Protein AF-A0A6G3PM44-F1 (afdb_monomer_lite)

Structure (mmCIF, N/CA/C/O backbone):
data_AF-A0A6G3PM44-F1
#
_entry.id   AF-A0A6G3PM44-F1
#
loop_
_atom_site.group_PDB
_atom_site.id
_atom_site.type_symbol
_atom_site.label_atom_id
_atom_site.label_alt_id
_atom_site.label_comp_id
_atom_site.label_asym_id
_atom_site.label_entity_id
_atom_site.label_seq_id
_atom_site.pdbx_PDB_ins_code
_atom_site.Cartn_x
_atom_site.Cartn_y
_atom_site.Cartn_z
_atom_site.occupancy
_atom_site.B_iso_or_equiv
_atom_site.auth_seq_id
_atom_site.auth_comp_id
_atom_site.auth_asym_id
_atom_site.auth_atom_id
_atom_site.pdbx_PDB_model_num
ATOM 1 N N . MET A 1 1 ? -30.084 -4.252 42.410 1.00 48.62 1 MET A N 1
ATOM 2 C CA . MET A 1 1 ? -28.614 -4.407 42.447 1.00 48.62 1 MET A CA 1
ATOM 3 C C . MET A 1 1 ? -28.216 -5.532 41.506 1.00 48.62 1 MET A C 1
ATOM 5 O O . MET A 1 1 ? -28.593 -6.664 41.770 1.00 48.62 1 MET A O 1
ATOM 9 N N . SER A 1 2 ? -27.536 -5.208 40.405 1.00 48.47 2 SER A N 1
ATOM 10 C CA . SER A 1 2 ? -26.425 -5.979 39.813 1.00 48.47 2 SER A CA 1
ATOM 11 C C . SER A 1 2 ? -26.030 -5.324 38.487 1.00 48.47 2 SER A C 1
ATOM 13 O O . SER A 1 2 ? -26.678 -5.524 37.464 1.00 48.47 2 SER A O 1
ATOM 15 N N . GLY A 1 3 ? -24.982 -4.496 38.538 1.00 40.94 3 GLY A N 1
ATOM 16 C CA . GLY A 1 3 ? -24.026 -4.408 37.431 1.00 40.94 3 GLY A CA 1
ATOM 17 C C . GLY A 1 3 ? -23.166 -5.678 37.435 1.00 40.94 3 GLY A C 1
ATOM 18 O O . GLY A 1 3 ? -23.351 -6.546 38.278 1.00 40.94 3 GLY A O 1
ATOM 19 N N . ALA A 1 4 ? -22.177 -5.885 36.592 1.00 47.91 4 ALA A N 1
ATOM 20 C CA . ALA A 1 4 ? -21.653 -5.193 35.434 1.00 47.91 4 ALA A CA 1
ATOM 21 C C . ALA A 1 4 ? -20.745 -6.236 34.761 1.00 47.91 4 ALA A C 1
ATOM 23 O O . ALA A 1 4 ? -20.170 -7.089 35.434 1.00 47.91 4 ALA A O 1
ATOM 24 N N . GLY A 1 5 ? -20.597 -6.157 33.446 1.00 38.28 5 GLY A N 1
ATOM 25 C CA . GLY A 1 5 ? -19.671 -7.009 32.706 1.00 38.28 5 GLY A CA 1
ATOM 26 C C . GLY A 1 5 ? -19.425 -6.482 31.301 1.00 38.28 5 GLY A C 1
ATOM 27 O O . GLY A 1 5 ? -19.434 -7.246 30.345 1.00 38.28 5 GLY A O 1
ATOM 28 N N . ARG A 1 6 ? -19.275 -5.160 31.154 1.00 47.16 6 ARG A N 1
ATOM 29 C CA . ARG A 1 6 ? -18.782 -4.559 29.911 1.00 47.16 6 ARG A CA 1
ATOM 30 C C . ARG A 1 6 ? -17.276 -4.812 29.879 1.00 47.16 6 ARG A C 1
ATOM 32 O O . ARG A 1 6 ? -16.540 -4.180 30.630 1.00 47.16 6 ARG A O 1
ATOM 39 N N . GLY A 1 7 ? -16.850 -5.793 29.084 1.00 40.41 7 GLY A N 1
ATOM 40 C CA . GLY A 1 7 ? -15.433 -6.092 28.872 1.00 40.41 7 GLY A CA 1
ATOM 41 C C . GLY A 1 7 ? -14.665 -4.853 28.389 1.00 40.41 7 GLY A C 1
ATOM 42 O O . GLY A 1 7 ? -15.265 -3.988 27.739 1.00 40.41 7 GLY A O 1
ATOM 43 N N . PRO A 1 8 ? -13.367 -4.733 28.720 1.00 44.97 8 PRO A N 1
ATOM 44 C CA . PRO A 1 8 ? -12.577 -3.568 28.357 1.00 44.97 8 PRO A CA 1
ATOM 45 C C . PRO A 1 8 ? -12.478 -3.492 26.832 1.00 44.97 8 PRO A C 1
ATOM 47 O O . PRO A 1 8 ? -12.048 -4.429 26.160 1.00 44.97 8 PRO A O 1
ATOM 50 N N . GLY A 1 9 ? -12.961 -2.376 26.293 1.00 43.38 9 GLY A N 1
ATOM 51 C CA . GLY A 1 9 ? -12.910 -2.071 24.875 1.00 43.38 9 GLY A CA 1
ATOM 52 C C . GLY A 1 9 ? -11.473 -1.925 24.381 1.00 43.38 9 GLY A C 1
ATOM 53 O O . GLY A 1 9 ? -10.571 -1.546 25.123 1.00 43.38 9 GLY A O 1
ATOM 54 N N . ARG A 1 10 ? -11.304 -2.215 23.090 1.00 53.06 10 ARG A N 1
ATOM 55 C CA . ARG A 1 10 ? -10.096 -2.138 22.251 1.00 53.06 10 ARG A CA 1
ATOM 56 C C . ARG A 1 10 ? -9.518 -0.714 22.107 1.00 53.06 10 ARG A C 1
ATOM 58 O O . ARG A 1 10 ? -9.178 -0.292 21.007 1.00 53.06 10 ARG A O 1
ATOM 65 N N . GLU A 1 11 ? -9.430 0.064 23.180 1.00 47.44 11 GLU A N 1
ATOM 66 C CA . GLU A 1 11 ? -8.858 1.418 23.125 1.00 47.44 11 GLU A CA 1
ATOM 67 C C . GLU A 1 11 ? -7.328 1.408 23.014 1.00 47.44 11 GLU A C 1
ATOM 69 O O . GLU A 1 11 ? -6.768 2.318 22.413 1.00 47.44 11 GLU A O 1
ATOM 74 N N . GLY A 1 12 ? -6.657 0.349 23.483 1.00 45.91 12 GLY A N 1
ATOM 75 C CA . GLY A 1 12 ? -5.193 0.241 23.432 1.00 45.91 12 GLY A CA 1
ATOM 76 C C . GLY A 1 12 ? -4.589 -0.095 22.060 1.00 45.91 12 GLY A C 1
ATOM 77 O O . GLY A 1 12 ? -3.430 0.224 21.834 1.00 45.91 12 GLY A O 1
ATOM 78 N N . GLY A 1 13 ? -5.344 -0.711 21.140 1.00 54.56 13 GLY A N 1
ATOM 79 C CA . GLY A 1 13 ? -4.827 -1.100 19.813 1.00 54.56 13 GLY A CA 1
ATOM 80 C C . GLY A 1 13 ? -4.631 0.096 18.880 1.00 54.56 13 GLY A C 1
ATOM 81 O O . GLY A 1 13 ? -3.554 0.294 18.332 1.00 54.56 13 GLY A O 1
ATOM 82 N N . ARG A 1 14 ? -5.634 0.984 18.823 1.00 59.16 14 ARG A N 1
ATOM 83 C CA . ARG A 1 14 ? -5.627 2.154 17.929 1.00 59.16 14 ARG A CA 1
ATOM 84 C C . ARG A 1 14 ? -4.459 3.115 18.160 1.00 59.16 14 ARG A C 1
ATOM 86 O O . ARG A 1 14 ? -3.982 3.715 17.206 1.00 59.16 14 ARG A O 1
ATOM 93 N N . GLY A 1 15 ? -4.009 3.271 19.407 1.00 59.38 15 GLY A N 1
ATOM 94 C CA . GLY A 1 15 ? -2.858 4.122 19.726 1.00 59.38 15 GLY A CA 1
ATOM 95 C C . GLY A 1 15 ? -1.534 3.542 19.224 1.00 59.38 15 GLY A C 1
ATOM 96 O O . GLY A 1 15 ? -0.717 4.271 18.672 1.00 59.38 15 GLY A O 1
ATOM 97 N N . VAL A 1 16 ? -1.358 2.224 19.354 1.00 61.56 16 VAL A N 1
ATOM 98 C CA . VAL A 1 16 ? -0.148 1.516 18.908 1.00 61.56 16 VAL A CA 1
ATOM 99 C C . VAL A 1 16 ? -0.068 1.469 17.380 1.00 61.56 16 VAL A C 1
ATOM 101 O O . VAL A 1 16 ? 1.012 1.638 16.818 1.00 61.56 16 VAL A O 1
ATOM 104 N N . ASP A 1 17 ? -1.198 1.296 16.693 1.00 68.25 17 ASP A N 1
ATOM 105 C CA . ASP A 1 17 ? -1.225 1.279 15.225 1.00 68.25 17 ASP A CA 1
ATOM 106 C C . ASP A 1 17 ? -0.982 2.670 14.624 1.00 68.25 17 ASP A C 1
ATOM 108 O O . ASP A 1 17 ? -0.294 2.788 13.608 1.00 68.25 17 ASP A O 1
ATOM 112 N N . ALA A 1 18 ? -1.460 3.735 15.277 1.00 73.56 18 ALA A N 1
ATOM 113 C CA . ALA A 1 18 ? -1.149 5.109 14.887 1.00 73.56 18 ALA A CA 1
ATOM 114 C C . ALA A 1 18 ? 0.340 5.439 15.088 1.00 73.56 18 ALA A C 1
ATOM 116 O O . ALA A 1 18 ? 0.965 6.020 14.205 1.00 73.56 18 ALA A O 1
ATOM 117 N N . GLU A 1 19 ? 0.935 5.023 16.209 1.00 79.12 19 GLU A N 1
ATOM 118 C CA . GLU A 1 19 ? 2.368 5.206 16.473 1.00 79.12 19 GLU A CA 1
ATOM 119 C C . GLU A 1 19 ? 3.237 4.444 15.461 1.00 79.12 19 GLU A C 1
ATOM 121 O O . GLU A 1 19 ? 4.209 4.984 14.930 1.00 79.12 19 GLU A O 1
ATOM 126 N N . LEU A 1 20 ? 2.861 3.206 15.132 1.00 77.25 20 LEU A N 1
ATOM 127 C CA . LEU A 1 20 ? 3.559 2.411 14.127 1.00 77.25 20 LEU A CA 1
ATOM 128 C C . LEU A 1 20 ? 3.410 3.004 12.718 1.00 77.25 20 LEU A C 1
ATOM 130 O O . LEU A 1 20 ? 4.385 3.050 11.968 1.00 77.25 20 LEU A O 1
ATOM 134 N N . SER A 1 21 ? 2.220 3.496 12.372 1.00 79.50 21 SER A N 1
ATOM 135 C CA . SER A 1 21 ? 1.981 4.200 11.107 1.00 79.50 21 SER A CA 1
ATOM 136 C C . SER A 1 21 ? 2.813 5.479 11.018 1.00 79.50 21 SER A C 1
ATOM 138 O O . SER A 1 21 ? 3.440 5.721 9.990 1.00 79.50 21 SER A O 1
ATOM 140 N N . ALA A 1 22 ? 2.911 6.245 12.109 1.00 85.38 22 ALA A N 1
ATOM 141 C CA . ALA A 1 22 ? 3.751 7.439 12.185 1.00 85.38 22 ALA A CA 1
ATOM 142 C C . ALA A 1 22 ? 5.242 7.103 12.035 1.00 85.38 22 ALA A C 1
ATOM 144 O O . ALA A 1 22 ? 5.988 7.823 11.371 1.00 85.38 22 ALA A O 1
ATOM 145 N N . ARG A 1 23 ? 5.681 5.976 12.606 1.00 88.62 23 ARG A N 1
ATOM 146 C CA . ARG A 1 23 ? 7.044 5.481 12.420 1.00 88.62 23 ARG A CA 1
ATOM 147 C C . ARG A 1 23 ? 7.323 5.128 10.961 1.00 88.62 23 ARG A C 1
ATOM 149 O O . ARG A 1 23 ? 8.325 5.588 10.427 1.00 88.62 23 ARG A O 1
ATOM 156 N N . PHE A 1 24 ? 6.452 4.355 10.310 1.00 89.25 24 PHE A N 1
ATOM 157 C CA . PHE A 1 24 ? 6.613 4.063 8.882 1.00 89.25 24 PHE A CA 1
ATOM 158 C C . PHE A 1 24 ? 6.621 5.345 8.056 1.00 89.25 24 PHE A C 1
ATOM 160 O O . PHE A 1 24 ? 7.477 5.516 7.194 1.00 89.25 24 PHE A O 1
ATOM 167 N N . ALA A 1 25 ? 5.732 6.283 8.375 1.00 89.38 25 ALA A N 1
ATOM 168 C CA . ALA A 1 25 ? 5.684 7.575 7.718 1.00 89.38 25 ALA A CA 1
ATOM 169 C C . ALA A 1 25 ? 6.990 8.374 7.838 1.00 89.38 25 ALA A C 1
ATOM 171 O O . ALA A 1 25 ? 7.332 9.107 6.916 1.00 89.38 25 ALA A O 1
ATOM 172 N N . ALA A 1 26 ? 7.739 8.224 8.930 1.00 91.50 26 ALA A N 1
ATOM 173 C CA . ALA A 1 26 ? 9.047 8.856 9.091 1.00 91.50 26 ALA A CA 1
ATOM 174 C C . ALA A 1 26 ? 10.179 8.135 8.333 1.00 91.50 26 ALA A C 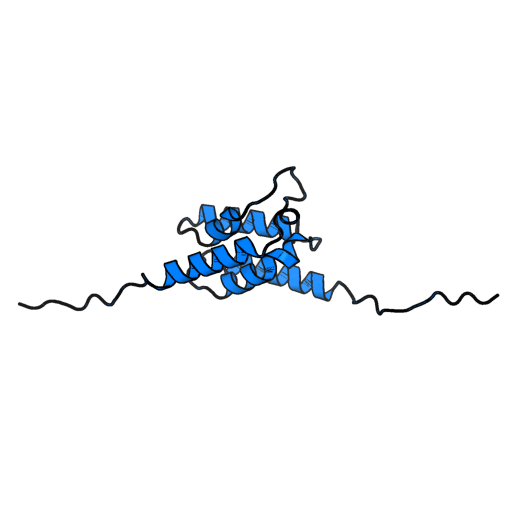1
ATOM 176 O O . ALA A 1 26 ? 11.186 8.762 8.011 1.00 91.50 26 ALA A O 1
ATOM 177 N N . GLU A 1 27 ? 10.039 6.831 8.077 1.00 92.00 27 GLU A N 1
ATOM 178 C CA . GLU A 1 27 ? 11.056 6.001 7.413 1.00 92.00 27 GLU A CA 1
ATOM 179 C C . GLU A 1 27 ? 10.925 6.010 5.877 1.00 92.00 27 GLU A C 1
ATOM 181 O O . GLU A 1 27 ? 11.921 5.804 5.185 1.00 92.00 27 GLU A O 1
ATOM 186 N N . VAL A 1 28 ? 9.726 6.268 5.343 1.00 93.38 28 VAL A N 1
ATOM 187 C CA . VAL A 1 28 ? 9.447 6.307 3.898 1.00 93.38 28 VAL A CA 1
ATOM 188 C C . VAL A 1 28 ? 10.085 7.529 3.232 1.00 93.38 28 VAL A C 1
ATOM 190 O O . VAL A 1 28 ? 9.844 8.675 3.619 1.00 93.38 28 VAL A O 1
ATOM 193 N N . ASP A 1 29 ? 10.825 7.302 2.145 1.00 94.62 29 ASP A N 1
ATOM 194 C CA . ASP A 1 29 ? 11.217 8.372 1.228 1.00 94.62 29 ASP A CA 1
ATOM 195 C C . ASP A 1 29 ? 10.030 8.784 0.340 1.00 94.62 29 ASP A C 1
ATOM 197 O O . ASP A 1 29 ? 9.820 8.271 -0.764 1.00 94.62 29 ASP A O 1
ATOM 201 N N . TRP A 1 30 ? 9.251 9.754 0.824 1.00 93.88 30 TRP A N 1
ATOM 202 C CA . TRP A 1 30 ? 8.056 10.269 0.149 1.00 93.88 30 TRP A CA 1
ATOM 203 C C . TRP A 1 30 ? 8.318 10.859 -1.236 1.00 93.88 30 TRP A C 1
ATOM 205 O O . TRP A 1 30 ? 7.381 10.985 -2.020 1.00 93.88 30 TRP A O 1
ATOM 215 N N . SER A 1 31 ? 9.567 11.193 -1.584 1.00 93.81 31 SER A N 1
ATOM 216 C CA . SER A 1 31 ? 9.907 11.648 -2.941 1.00 93.81 31 SER A CA 1
ATOM 217 C C . SER A 1 31 ? 9.745 10.554 -4.002 1.00 93.81 31 SER A C 1
ATOM 219 O O . SER A 1 31 ? 9.640 10.854 -5.189 1.00 93.81 31 SER A O 1
ATOM 221 N N . LYS A 1 32 ? 9.688 9.286 -3.579 1.00 92.81 32 LYS A N 1
ATOM 222 C CA . LYS A 1 32 ? 9.513 8.118 -4.450 1.00 92.81 32 LYS A CA 1
ATOM 223 C C . LYS A 1 32 ? 8.076 7.614 -4.517 1.00 92.81 32 LYS A C 1
ATOM 225 O O . LYS A 1 32 ? 7.776 6.806 -5.392 1.00 92.81 32 LYS A O 1
ATOM 230 N N . VAL A 1 33 ? 7.208 8.054 -3.605 1.00 94.00 33 VAL A N 1
ATOM 231 C CA . VAL A 1 33 ? 5.801 7.636 -3.536 1.00 94.00 33 VAL A CA 1
ATOM 232 C C . VAL A 1 33 ? 4.960 8.605 -4.363 1.00 94.00 33 VAL A C 1
ATOM 234 O O . VAL A 1 33 ? 4.281 9.493 -3.848 1.00 94.00 33 VAL A O 1
ATOM 237 N N . VAL A 1 34 ? 5.072 8.457 -5.678 1.00 92.38 34 VAL A N 1
ATOM 238 C CA . VAL A 1 34 ? 4.420 9.314 -6.670 1.00 92.38 34 VAL A CA 1
ATOM 239 C C . VAL A 1 34 ? 3.432 8.511 -7.496 1.00 92.38 34 VAL A C 1
ATOM 241 O O . VAL A 1 34 ? 3.651 7.325 -7.756 1.00 92.38 34 VAL A O 1
ATOM 244 N N . ASP A 1 35 ? 2.373 9.173 -7.942 1.00 91.00 35 ASP A N 1
ATOM 245 C CA . ASP A 1 35 ? 1.516 8.630 -8.984 1.00 91.00 35 ASP A CA 1
ATOM 246 C C . ASP A 1 35 ? 2.288 8.670 -10.322 1.00 91.00 35 ASP A C 1
ATOM 248 O O . ASP A 1 35 ? 2.724 9.738 -10.754 1.00 91.00 35 ASP A O 1
ATOM 252 N N . PRO A 1 36 ? 2.502 7.532 -11.004 1.00 88.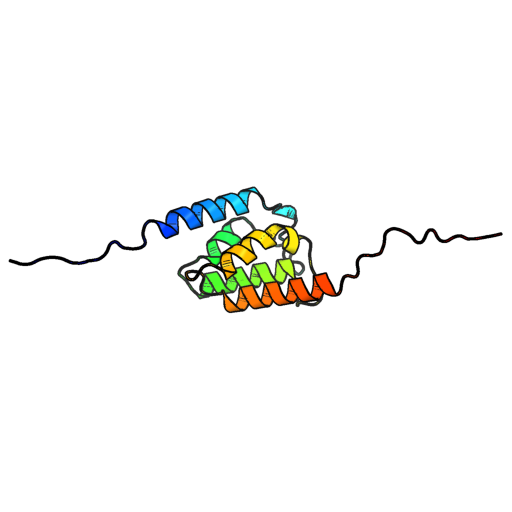19 36 PRO A N 1
ATOM 253 C CA . PRO A 1 36 ? 3.213 7.504 -12.280 1.00 88.19 36 PRO A CA 1
ATOM 254 C C . PRO A 1 36 ? 2.436 8.155 -13.440 1.00 88.19 36 PRO A C 1
ATOM 256 O O . PRO A 1 36 ? 3.023 8.408 -14.495 1.00 88.19 36 PRO A O 1
ATOM 259 N N . TYR A 1 37 ? 1.136 8.409 -13.286 1.00 87.38 37 TYR A N 1
ATOM 260 C CA . TYR A 1 37 ? 0.252 8.938 -14.327 1.00 87.38 37 TYR A CA 1
ATOM 261 C C . TYR A 1 37 ? -0.121 10.407 -14.123 1.00 87.38 37 TYR A C 1
ATOM 263 O O . TYR A 1 37 ? -0.706 11.022 -15.019 1.00 87.38 37 TYR A O 1
ATOM 271 N N . THR A 1 38 ? 0.211 10.989 -12.973 1.00 87.12 38 THR A N 1
ATOM 272 C CA . THR A 1 38 ? -0.146 12.368 -12.636 1.00 87.12 38 THR A CA 1
ATOM 273 C C . THR A 1 38 ? 1.021 13.081 -11.943 1.00 87.12 38 THR A C 1
ATOM 275 O O . THR A 1 38 ? 1.951 12.440 -11.471 1.00 87.12 38 THR A O 1
ATOM 278 N N . PRO A 1 39 ? 1.033 14.425 -11.868 1.00 80.88 39 PRO A N 1
ATOM 279 C CA . PRO A 1 39 ? 2.059 15.141 -11.109 1.00 80.88 39 PRO A CA 1
ATOM 280 C C . PRO A 1 39 ? 1.847 15.062 -9.584 1.00 80.88 39 PRO A C 1
ATOM 282 O O . PRO A 1 39 ? 2.508 15.793 -8.847 1.00 80.88 39 PRO A O 1
ATOM 285 N N . TRP A 1 40 ? 0.903 14.247 -9.100 1.00 84.50 40 TRP A N 1
ATOM 286 C CA . TRP A 1 40 ? 0.601 14.150 -7.678 1.00 84.50 40 TRP A CA 1
ATOM 287 C C . TRP A 1 40 ? 1.630 13.296 -6.942 1.00 84.50 40 TRP A C 1
ATOM 289 O O . TRP A 1 40 ? 1.930 12.160 -7.305 1.00 84.50 40 TRP A O 1
ATOM 299 N N . GLN A 1 41 ? 2.145 13.866 -5.858 1.00 87.38 41 GLN A N 1
ATOM 300 C CA . GLN A 1 41 ? 2.988 13.180 -4.895 1.00 87.38 41 GLN A CA 1
ATOM 301 C C . GLN A 1 41 ? 2.156 12.858 -3.657 1.00 87.38 41 GLN A C 1
ATOM 303 O O . GLN A 1 41 ? 1.420 13.716 -3.162 1.00 87.38 41 GLN A O 1
ATOM 308 N N . HIS A 1 42 ? 2.282 11.634 -3.154 1.00 93.00 42 HIS A N 1
ATOM 309 C CA . HIS A 1 42 ? 1.603 11.233 -1.933 1.00 93.00 42 HIS A CA 1
ATOM 310 C C . HIS A 1 42 ? 2.390 11.654 -0.691 1.00 93.00 42 HIS A C 1
ATOM 312 O O . HIS A 1 42 ? 3.612 11.815 -0.721 1.00 93.00 42 HIS A O 1
ATOM 318 N N . GLY A 1 43 ? 1.665 11.822 0.411 1.00 92.81 43 GLY A N 1
ATOM 319 C CA . GLY A 1 43 ? 2.220 12.133 1.717 1.00 92.81 43 GLY A CA 1
ATOM 320 C C . GLY A 1 43 ? 1.931 11.047 2.755 1.00 92.81 43 GLY A C 1
ATOM 321 O O . GLY A 1 43 ? 1.253 10.058 2.467 1.00 92.81 43 GLY A O 1
ATOM 322 N N . PRO A 1 44 ? 2.417 11.247 3.990 1.00 92.50 44 PRO A N 1
ATOM 323 C CA . PRO A 1 44 ? 2.222 10.314 5.099 1.00 92.50 44 PRO A CA 1
ATOM 324 C C . PRO A 1 44 ? 0.757 10.067 5.464 1.00 92.50 44 PRO A C 1
ATOM 326 O O . PRO A 1 44 ? 0.433 8.993 5.973 1.00 92.50 44 PRO A O 1
ATOM 329 N N . ASP A 1 45 ? -0.138 10.997 5.121 1.00 91.88 45 ASP A N 1
ATOM 330 C CA . ASP A 1 45 ? -1.588 10.833 5.251 1.00 91.88 45 ASP A CA 1
ATOM 331 C C . ASP A 1 45 ? -2.105 9.589 4.512 1.00 91.88 45 ASP A C 1
ATOM 333 O O . ASP A 1 45 ? -3.099 8.991 4.923 1.00 91.88 45 ASP A O 1
ATOM 337 N N . LEU A 1 46 ? -1.419 9.162 3.446 1.00 92.81 46 LEU A N 1
ATOM 338 C CA . LEU A 1 46 ? -1.780 7.972 2.687 1.00 92.81 46 LEU A CA 1
ATOM 339 C C . LEU A 1 46 ? -1.782 6.719 3.571 1.00 92.81 46 LEU A C 1
ATOM 341 O O . LEU A 1 46 ? -2.682 5.890 3.456 1.00 92.81 46 LEU A O 1
ATOM 345 N N . LEU A 1 47 ? -0.815 6.600 4.487 1.00 91.44 47 LEU A N 1
ATOM 346 C CA . LEU A 1 47 ? -0.719 5.453 5.394 1.00 91.44 47 LEU A CA 1
ATOM 347 C C . LEU A 1 47 ? -1.838 5.472 6.436 1.00 91.44 47 LEU A C 1
ATOM 349 O O . LEU A 1 47 ? -2.439 4.439 6.727 1.00 91.44 47 LEU A O 1
ATOM 353 N N . GLU A 1 48 ? -2.158 6.655 6.960 1.00 90.94 48 GLU A N 1
ATOM 354 C CA . GLU A 1 48 ? -3.253 6.841 7.914 1.00 90.94 48 GLU A CA 1
ATOM 355 C C . GLU A 1 48 ? -4.608 6.497 7.282 1.00 90.94 48 GLU A C 1
ATOM 357 O O . GLU A 1 48 ? -5.438 5.823 7.900 1.00 90.94 48 GLU A O 1
ATOM 362 N N . ARG A 1 49 ? -4.826 6.897 6.021 1.00 94.25 49 ARG A N 1
ATOM 363 C CA . ARG A 1 49 ? -6.076 6.636 5.296 1.00 94.25 49 ARG A CA 1
ATOM 364 C C . ARG A 1 49 ? -6.348 5.146 5.080 1.00 94.25 49 ARG A C 1
ATOM 366 O O . ARG A 1 49 ? -7.513 4.755 5.113 1.00 94.25 49 ARG A O 1
ATOM 373 N N . VAL A 1 50 ? -5.326 4.297 4.952 1.00 95.00 50 VAL A N 1
ATOM 374 C CA . VAL A 1 50 ? -5.502 2.828 4.862 1.00 95.00 50 VAL A CA 1
ATOM 375 C C . VAL A 1 50 ? -6.150 2.241 6.123 1.00 95.00 50 VAL A C 1
ATOM 377 O O . VAL A 1 50 ? -6.927 1.289 6.030 1.00 95.00 50 VAL A O 1
ATOM 380 N N . TRP A 1 51 ? -5.888 2.826 7.296 1.00 92.00 51 TRP A N 1
ATOM 381 C CA . TRP A 1 51 ? -6.518 2.446 8.569 1.00 92.00 51 TRP A CA 1
ATOM 382 C C . TRP A 1 51 ? -7.851 3.157 8.825 1.00 92.00 51 TRP A C 1
ATOM 384 O O . TRP A 1 51 ? -8.451 2.998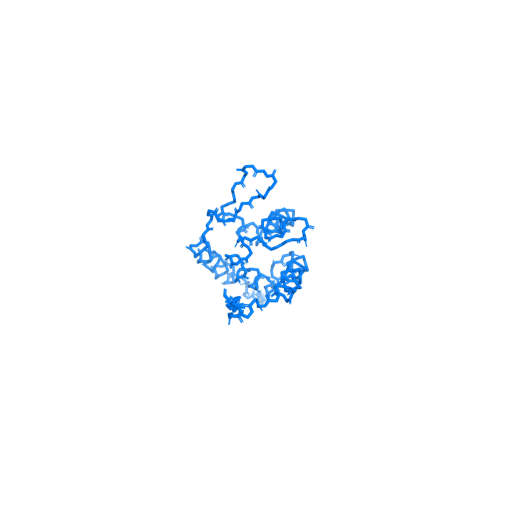 9.895 1.00 92.00 51 TRP A O 1
ATOM 394 N N . SER A 1 52 ? -8.351 3.932 7.858 1.00 91.88 52 SER A N 1
ATOM 395 C CA . SER A 1 52 ? -9.582 4.689 8.039 1.00 91.88 52 SER A CA 1
ATOM 396 C C . SER A 1 52 ? -10.762 3.775 8.408 1.00 91.88 52 SER A C 1
ATOM 398 O O . SER A 1 52 ? -10.963 2.710 7.805 1.00 91.88 52 SER A O 1
ATOM 400 N N . PRO A 1 53 ? -11.598 4.181 9.388 1.00 90.62 53 PRO A N 1
ATOM 401 C CA . PRO A 1 53 ? -12.867 3.521 9.653 1.00 90.62 53 PRO A CA 1
ATOM 402 C C . PRO A 1 53 ? -13.823 3.576 8.451 1.00 90.62 53 PRO A C 1
ATOM 404 O O . PRO A 1 53 ? -14.715 2.733 8.336 1.00 90.62 53 PRO A O 1
ATOM 407 N N . ASP A 1 54 ? -13.645 4.564 7.576 1.00 95.00 54 ASP A N 1
ATOM 408 C CA . ASP A 1 54 ? -14.421 4.734 6.358 1.00 95.00 54 ASP A CA 1
ATOM 409 C C . ASP A 1 54 ? -13.870 3.843 5.238 1.00 95.00 54 ASP A C 1
ATOM 411 O O . ASP A 1 54 ? -12.726 3.986 4.806 1.00 95.00 54 ASP A O 1
ATOM 415 N N . ALA A 1 55 ? -14.702 2.912 4.766 1.00 92.62 55 ALA A N 1
ATOM 416 C CA . ALA A 1 55 ? -14.293 1.919 3.777 1.00 92.62 55 ALA A CA 1
ATOM 417 C C . ALA A 1 55 ? -13.881 2.558 2.448 1.00 92.62 55 ALA A C 1
ATOM 419 O O . ALA A 1 55 ? -12.952 2.071 1.818 1.00 92.62 55 ALA A O 1
ATOM 420 N N . ARG A 1 56 ? -14.538 3.654 2.053 1.00 96.38 56 ARG A N 1
ATOM 421 C CA . ARG A 1 56 ? -14.206 4.370 0.822 1.00 96.38 56 ARG A CA 1
ATOM 422 C C . ARG A 1 56 ? -12.836 5.032 0.921 1.00 96.38 56 ARG A C 1
ATOM 424 O O . ARG A 1 56 ? -12.017 4.844 0.040 1.00 96.38 56 ARG A O 1
ATOM 431 N N . THR A 1 57 ? -12.560 5.720 2.024 1.00 96.75 57 THR A N 1
ATOM 432 C CA . THR A 1 57 ? -11.250 6.331 2.290 1.00 96.75 57 THR A CA 1
ATOM 43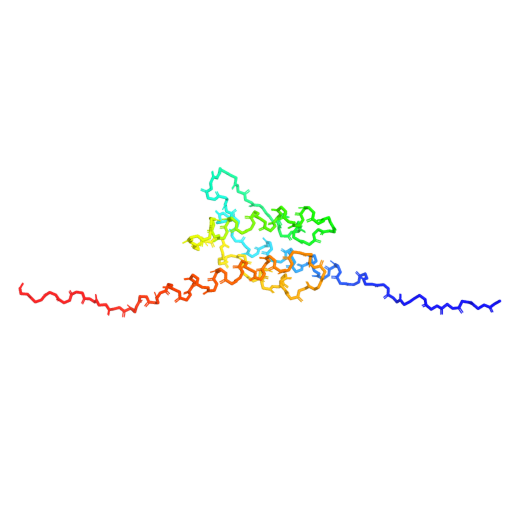3 C C . THR A 1 57 ? -10.126 5.294 2.281 1.00 96.75 57 THR A C 1
ATOM 435 O O . THR A 1 57 ? -9.062 5.553 1.723 1.00 96.75 57 THR A O 1
ATOM 438 N N . ALA A 1 58 ? -10.352 4.125 2.890 1.00 96.06 58 ALA A N 1
ATOM 439 C CA . ALA A 1 58 ? -9.368 3.045 2.904 1.00 96.06 58 ALA A CA 1
ATOM 440 C C . ALA A 1 58 ? -9.154 2.426 1.512 1.00 96.06 58 ALA A C 1
ATOM 442 O O . ALA A 1 58 ? -8.021 2.100 1.167 1.00 96.06 58 ALA A O 1
ATOM 443 N N . ASP A 1 59 ? -10.222 2.273 0.723 1.00 97.62 59 ASP A N 1
ATOM 444 C CA . ASP A 1 59 ? -10.168 1.754 -0.650 1.00 97.62 59 ASP A CA 1
ATOM 445 C C . ASP A 1 59 ? -9.456 2.734 -1.591 1.00 97.62 59 ASP A C 1
ATOM 447 O O . ASP A 1 59 ? -8.516 2.339 -2.274 1.00 97.62 59 ASP A O 1
ATOM 451 N N . ASP A 1 60 ? -9.796 4.025 -1.529 1.00 97.00 60 ASP A N 1
ATOM 452 C CA . ASP A 1 60 ? -9.129 5.086 -2.294 1.00 97.00 60 ASP A CA 1
ATOM 453 C C . ASP A 1 60 ? -7.623 5.141 -1.952 1.00 97.00 60 ASP A C 1
ATOM 455 O O . ASP A 1 60 ? -6.773 5.186 -2.838 1.00 97.00 60 ASP A O 1
ATOM 459 N N . ALA A 1 61 ? -7.265 5.051 -0.665 1.00 96.12 61 ALA A N 1
ATOM 460 C CA . ALA A 1 61 ? -5.866 5.019 -0.234 1.00 96.12 61 ALA A CA 1
ATOM 461 C C . ALA A 1 61 ? -5.120 3.745 -0.660 1.00 96.12 61 ALA A C 1
ATOM 463 O O . ALA A 1 61 ? -3.932 3.793 -0.981 1.00 96.12 61 ALA A O 1
ATOM 464 N N . HIS A 1 62 ? -5.791 2.591 -0.675 1.00 96.62 62 HIS A N 1
ATOM 465 C CA . HIS A 1 62 ? -5.202 1.375 -1.233 1.00 96.62 62 HIS A CA 1
ATOM 466 C C . HIS A 1 62 ? -4.979 1.507 -2.741 1.00 96.62 62 HIS A C 1
ATOM 468 O O . HIS A 1 62 ? -3.908 1.123 -3.208 1.00 96.62 62 HIS A O 1
ATOM 474 N N . ALA A 1 63 ? -5.940 2.059 -3.483 1.00 95.81 63 ALA A N 1
ATOM 475 C CA . ALA A 1 63 ? -5.824 2.260 -4.922 1.00 95.81 63 ALA A CA 1
ATOM 476 C C . ALA A 1 63 ? -4.645 3.185 -5.258 1.00 95.81 63 ALA A C 1
ATOM 478 O O . ALA A 1 63 ? -3.814 2.828 -6.096 1.00 95.81 63 ALA A O 1
ATOM 479 N N . ASP A 1 64 ? -4.514 4.299 -4.533 1.00 95.62 64 ASP A N 1
ATOM 480 C CA . ASP A 1 64 ? -3.366 5.210 -4.600 1.00 95.62 64 ASP A CA 1
ATOM 481 C C . ASP A 1 64 ? -2.042 4.454 -4.366 1.00 95.62 64 ASP A C 1
ATOM 483 O O . ASP A 1 64 ? -1.122 4.518 -5.183 1.00 95.62 64 ASP A O 1
ATOM 487 N N . LEU A 1 65 ? -1.946 3.668 -3.282 1.00 94.94 65 LEU A N 1
ATOM 488 C CA . LEU A 1 65 ? -0.753 2.864 -2.980 1.00 94.94 65 LEU A CA 1
ATOM 489 C C . LEU A 1 65 ? -0.459 1.823 -4.059 1.00 94.94 65 LEU A C 1
ATOM 491 O O . LEU A 1 65 ? 0.702 1.611 -4.409 1.00 94.94 65 LEU A O 1
ATOM 495 N N . HIS A 1 66 ? -1.486 1.148 -4.571 1.00 95.31 66 HIS A N 1
ATOM 496 C CA . HIS A 1 66 ? -1.341 0.144 -5.615 1.00 95.31 66 HIS A CA 1
ATOM 497 C C . HIS A 1 66 ? -0.756 0.768 -6.880 1.00 95.31 66 HIS A C 1
ATOM 499 O O . HIS A 1 66 ? 0.232 0.256 -7.407 1.00 95.31 66 HIS A O 1
ATOM 505 N N . VAL A 1 67 ? -1.318 1.895 -7.320 1.00 94.38 67 VAL A N 1
ATOM 506 C CA . VAL A 1 67 ? -0.856 2.647 -8.490 1.00 94.38 67 VAL A CA 1
ATOM 507 C C . VAL A 1 67 ? 0.562 3.174 -8.277 1.00 94.38 67 VAL A C 1
ATOM 509 O O . VAL A 1 67 ? 1.417 2.968 -9.138 1.00 94.38 67 VAL A O 1
ATOM 512 N N . ALA A 1 68 ? 0.867 3.751 -7.113 1.00 94.38 68 ALA A N 1
ATOM 513 C CA . ALA A 1 68 ? 2.218 4.207 -6.793 1.00 94.38 68 ALA A CA 1
ATOM 514 C C . ALA A 1 68 ? 3.242 3.057 -6.802 1.00 94.38 68 ALA A C 1
ATOM 516 O O . ALA A 1 68 ? 4.384 3.241 -7.217 1.00 94.38 68 ALA A O 1
ATOM 517 N N . CYS A 1 69 ? 2.852 1.853 -6.368 1.00 94.50 69 CYS A N 1
ATOM 518 C CA . CYS A 1 69 ? 3.739 0.689 -6.314 1.00 94.50 69 CYS A CA 1
ATOM 519 C C . CYS A 1 69 ? 3.892 -0.035 -7.655 1.00 94.50 69 CYS A C 1
ATOM 521 O O . CYS A 1 69 ? 4.983 -0.523 -7.956 1.00 94.50 69 CYS A O 1
ATOM 523 N N . CYS A 1 70 ? 2.805 -0.175 -8.416 1.00 90.81 70 CYS A N 1
ATOM 524 C CA . CYS A 1 70 ? 2.726 -1.109 -9.540 1.00 90.81 70 CYS A CA 1
ATOM 525 C C . CYS A 1 70 ? 2.232 -0.483 -10.854 1.00 90.81 70 CYS A C 1
ATOM 527 O O . CYS A 1 70 ? 2.205 -1.172 -11.877 1.00 90.81 70 CYS A O 1
ATOM 529 N N . GLY A 1 71 ? 1.815 0.786 -10.852 1.00 87.25 71 GLY A N 1
ATOM 530 C CA . GLY A 1 71 ? 1.070 1.388 -11.956 1.00 87.25 71 GLY A CA 1
ATOM 531 C C . GLY A 1 71 ? -0.206 0.595 -12.248 1.00 87.25 71 GLY A C 1
ATOM 532 O O . GLY A 1 71 ? -1.025 0.364 -11.363 1.00 87.25 71 GLY A O 1
ATOM 533 N N . ASP A 1 72 ? -0.335 0.121 -13.483 1.00 82.81 72 ASP A N 1
ATOM 534 C CA . ASP A 1 72 ? -1.391 -0.781 -13.959 1.00 82.81 72 ASP A CA 1
ATOM 535 C C . ASP A 1 72 ? -1.138 -2.271 -13.635 1.00 82.81 72 ASP A C 1
ATOM 537 O O . ASP A 1 72 ? -1.840 -3.154 -14.132 1.00 82.81 72 ASP A O 1
ATOM 541 N N . GLY A 1 73 ? -0.116 -2.573 -12.829 1.00 78.88 73 GLY A N 1
ATOM 542 C CA . GLY A 1 73 ? 0.305 -3.931 -12.485 1.00 78.88 73 GLY A CA 1
ATOM 543 C C . GLY A 1 73 ? 1.385 -4.516 -13.402 1.00 78.88 73 GLY A C 1
ATOM 544 O O . GLY A 1 73 ? 1.790 -5.663 -13.198 1.00 78.88 73 GLY A O 1
ATOM 545 N N . SER A 1 74 ? 1.868 -3.765 -14.400 1.00 78.19 74 SER A N 1
ATOM 546 C CA . SER A 1 74 ? 2.898 -4.226 -15.347 1.00 78.19 74 SER A CA 1
ATOM 547 C C . SER A 1 74 ? 4.343 -4.053 -14.862 1.00 78.19 74 SER A C 1
ATOM 549 O O . SER A 1 74 ? 5.260 -4.636 -15.446 1.00 78.19 74 SER A O 1
ATOM 551 N N . SER A 1 75 ? 4.571 -3.273 -13.802 1.00 81.81 75 SER A N 1
ATOM 552 C CA . SER A 1 75 ? 5.913 -2.950 -13.302 1.00 81.81 75 SER A CA 1
ATOM 553 C C . SER A 1 75 ? 5.960 -2.860 -11.776 1.00 81.81 75 SER A C 1
ATOM 555 O O . SER A 1 75 ? 4.930 -2.884 -11.115 1.00 81.81 75 SER A O 1
ATOM 557 N N . VAL A 1 76 ? 7.170 -2.788 -11.215 1.00 89.81 76 VAL A N 1
ATOM 558 C CA . VAL A 1 76 ? 7.402 -2.457 -9.800 1.00 89.81 76 VAL A CA 1
ATOM 559 C C . VAL A 1 76 ? 8.154 -1.141 -9.761 1.00 89.81 76 VAL A C 1
ATOM 561 O O . VAL A 1 76 ? 9.238 -1.028 -10.337 1.00 89.81 76 VAL A O 1
ATOM 564 N N . LEU A 1 77 ? 7.569 -0.154 -9.096 1.00 91.94 77 LEU A N 1
ATOM 565 C CA . LEU A 1 77 ? 8.081 1.207 -9.003 1.00 91.94 77 LEU A CA 1
ATOM 566 C C . LEU A 1 77 ? 8.859 1.418 -7.695 1.00 91.94 77 LEU A C 1
ATOM 568 O O . LEU A 1 77 ? 8.681 0.649 -6.747 1.00 91.94 77 LEU A O 1
ATOM 572 N N . PRO A 1 78 ? 9.715 2.457 -7.602 1.00 92.94 78 PRO A N 1
ATOM 573 C CA . PRO A 1 78 ? 10.504 2.731 -6.399 1.00 92.94 78 PRO A CA 1
ATOM 574 C C . PRO A 1 78 ? 9.675 2.815 -5.112 1.00 92.94 78 PRO A C 1
ATOM 576 O O . PRO A 1 78 ? 10.125 2.318 -4.080 1.00 92.94 78 PRO A O 1
ATOM 579 N N . ALA A 1 79 ? 8.451 3.353 -5.186 1.00 94.19 79 ALA A N 1
ATOM 580 C CA . ALA A 1 79 ? 7.520 3.414 -4.061 1.00 94.19 79 ALA A CA 1
ATOM 581 C C . ALA A 1 79 ? 7.309 2.050 -3.389 1.00 94.19 79 ALA A C 1
ATOM 583 O O . ALA A 1 79 ? 7.199 1.983 -2.168 1.00 94.19 79 ALA A O 1
ATOM 584 N N . ALA A 1 80 ? 7.304 0.959 -4.166 1.00 93.94 80 ALA A N 1
ATOM 585 C CA . ALA A 1 80 ? 7.047 -0.380 -3.655 1.00 93.94 80 ALA A CA 1
ATOM 586 C C . ALA A 1 80 ? 8.048 -0.798 -2.578 1.00 93.94 80 ALA A C 1
ATOM 588 O O . ALA A 1 80 ? 7.647 -1.425 -1.607 1.00 93.94 80 ALA A O 1
ATOM 589 N N . VAL A 1 81 ? 9.331 -0.450 -2.722 1.00 92.50 81 VAL A N 1
ATOM 590 C CA . VAL A 1 81 ? 10.361 -0.784 -1.723 1.00 92.50 81 VAL A CA 1
ATOM 591 C C . VAL A 1 81 ? 10.156 0.022 -0.445 1.00 92.50 81 VAL A C 1
ATOM 593 O O . VAL A 1 81 ? 10.298 -0.524 0.647 1.00 92.50 81 VAL A O 1
ATOM 596 N N . GLU A 1 82 ? 9.785 1.293 -0.588 1.00 94.69 82 GLU A N 1
ATOM 597 C CA . GLU A 1 82 ? 9.587 2.213 0.532 1.00 94.69 82 GLU A CA 1
ATOM 598 C C . GLU A 1 82 ? 8.389 1.793 1.397 1.00 94.69 82 GLU A C 1
ATOM 600 O O . GLU A 1 82 ? 8.484 1.747 2.621 1.00 94.69 82 GLU A O 1
ATOM 605 N N . VAL A 1 83 ? 7.265 1.421 0.774 1.00 94.31 83 VAL A N 1
ATOM 606 C CA . VAL A 1 83 ? 6.013 1.131 1.498 1.00 94.31 83 VAL A CA 1
ATOM 607 C C . VAL A 1 83 ? 5.788 -0.359 1.788 1.00 94.31 83 VAL A C 1
ATOM 609 O O . VAL A 1 83 ? 4.814 -0.714 2.455 1.00 94.31 83 VAL A O 1
ATOM 612 N N . LEU A 1 84 ? 6.672 -1.261 1.339 1.00 94.75 84 LEU A N 1
ATOM 613 C CA . LEU A 1 84 ? 6.517 -2.709 1.554 1.00 94.75 84 LEU A CA 1
ATOM 614 C C . LEU A 1 84 ? 6.361 -3.100 3.037 1.00 94.75 84 LEU A C 1
ATOM 616 O O . LEU A 1 84 ? 5.457 -3.889 3.330 1.00 94.75 84 LEU A O 1
ATOM 620 N N . PRO A 1 85 ? 7.168 -2.578 3.988 1.00 92.69 85 PRO A N 1
ATOM 621 C CA . PRO A 1 85 ? 7.013 -2.923 5.404 1.00 92.69 85 PRO A CA 1
ATOM 622 C C . PRO A 1 85 ? 5.623 -2.570 5.946 1.00 92.69 85 PRO A C 1
ATOM 624 O O . PRO A 1 85 ? 5.029 -3.340 6.706 1.00 92.69 85 PRO A O 1
ATOM 627 N N . PHE A 1 86 ? 5.076 -1.442 5.493 1.00 94.19 86 PHE A N 1
ATOM 628 C CA . PHE A 1 86 ? 3.736 -0.988 5.834 1.00 94.19 86 PHE A CA 1
ATOM 629 C C . PHE A 1 86 ? 2.653 -1.910 5.254 1.00 94.19 86 PHE A C 1
ATOM 631 O O . PHE A 1 86 ? 1.768 -2.346 5.990 1.00 94.19 86 PHE A O 1
ATOM 638 N N . LEU A 1 87 ? 2.748 -2.286 3.972 1.00 95.44 87 LEU A N 1
ATOM 639 C CA . LEU A 1 87 ? 1.798 -3.211 3.335 1.00 95.44 87 LEU A CA 1
ATOM 640 C C . LEU A 1 87 ? 1.781 -4.579 4.035 1.00 95.44 87 LEU A C 1
ATOM 642 O O . LEU A 1 87 ? 0.715 -5.151 4.267 1.00 95.44 87 LEU A O 1
ATOM 646 N N . VAL A 1 88 ? 2.953 -5.091 4.425 1.00 95.56 88 VAL A N 1
ATOM 647 C CA . VAL A 1 88 ? 3.075 -6.346 5.186 1.00 95.56 88 VAL A CA 1
ATOM 648 C C . VAL A 1 88 ? 2.395 -6.232 6.550 1.00 95.56 88 VAL A C 1
ATOM 650 O O . VAL A 1 88 ? 1.671 -7.148 6.949 1.00 95.56 88 VAL A O 1
ATOM 653 N N . ARG A 1 89 ? 2.580 -5.111 7.259 1.00 93.31 89 ARG A N 1
ATOM 654 C CA . ARG A 1 89 ? 1.888 -4.861 8.530 1.00 93.31 89 ARG A CA 1
ATOM 655 C C . ARG A 1 89 ? 0.373 -4.818 8.336 1.00 93.31 89 ARG A C 1
ATOM 657 O O . ARG A 1 89 ? -0.336 -5.520 9.053 1.00 93.31 89 ARG A O 1
ATOM 664 N N . ALA A 1 90 ? -0.102 -4.043 7.365 1.00 93.81 90 ALA A N 1
ATOM 665 C CA . ALA A 1 90 ? -1.522 -3.855 7.088 1.00 93.81 90 ALA A CA 1
ATOM 666 C C . ALA A 1 90 ? -2.229 -5.171 6.724 1.00 93.81 90 ALA A C 1
ATOM 668 O O . ALA A 1 90 ? -3.340 -5.433 7.177 1.00 93.81 90 ALA A O 1
ATOM 669 N N . ALA A 1 91 ? -1.570 -6.056 5.970 1.00 96.12 91 ALA A N 1
ATOM 670 C CA . ALA A 1 91 ? -2.113 -7.374 5.632 1.00 96.12 91 ALA A CA 1
ATOM 671 C C . ALA A 1 91 ? -2.374 -8.259 6.872 1.00 96.12 91 ALA A C 1
ATOM 673 O O . ALA A 1 91 ? -3.322 -9.060 6.900 1.00 96.12 91 ALA A O 1
ATOM 674 N N . GLY A 1 92 ? -1.534 -8.119 7.901 1.00 93.44 92 GLY A N 1
ATOM 675 C CA . GLY A 1 92 ? -1.627 -8.861 9.159 1.00 93.44 92 GLY A CA 1
ATOM 676 C C . GLY A 1 92 ? -2.619 -8.284 10.171 1.00 93.44 92 GLY A C 1
ATOM 677 O O . GLY A 1 92 ? -2.945 -8.963 11.142 1.00 93.44 92 GLY A O 1
ATOM 678 N N . ASP A 1 93 ? -3.106 -7.065 9.955 1.00 91.75 93 ASP A N 1
ATOM 679 C CA . ASP A 1 93 ? -3.968 -6.357 10.898 1.00 91.75 93 ASP A CA 1
ATOM 680 C C . ASP A 1 93 ? -5.453 -6.584 10.566 1.00 91.75 93 ASP A C 1
ATOM 682 O O . ASP A 1 93 ? -5.874 -6.209 9.475 1.00 91.75 93 ASP A O 1
ATOM 686 N N . PRO A 1 94 ? -6.268 -7.186 11.455 1.00 90.19 94 PRO A N 1
ATOM 687 C CA . PRO A 1 94 ? -7.689 -7.431 11.206 1.00 90.19 94 PRO A CA 1
ATOM 688 C C . PRO A 1 94 ? -8.558 -6.165 11.136 1.00 90.19 94 PRO A C 1
ATOM 690 O O . PRO A 1 94 ? -9.680 -6.260 10.635 1.00 90.19 94 PRO A O 1
ATOM 693 N N . ASP A 1 95 ? -8.086 -5.020 11.636 1.00 88.56 95 ASP A N 1
ATOM 694 C CA . ASP A 1 95 ? -8.845 -3.765 11.641 1.00 88.56 95 ASP A CA 1
ATOM 695 C C . ASP A 1 95 ? -8.711 -2.998 10.309 1.00 88.56 95 ASP A C 1
ATOM 697 O O . ASP A 1 95 ? -9.526 -2.120 10.005 1.00 88.56 95 ASP A O 1
ATOM 701 N N . VAL A 1 96 ? -7.754 -3.386 9.458 1.00 92.62 96 VAL A N 1
ATOM 702 C CA . VAL A 1 96 ? -7.657 -2.907 8.075 1.00 92.62 96 VAL A CA 1
ATOM 703 C C . VAL A 1 96 ? -8.773 -3.547 7.242 1.00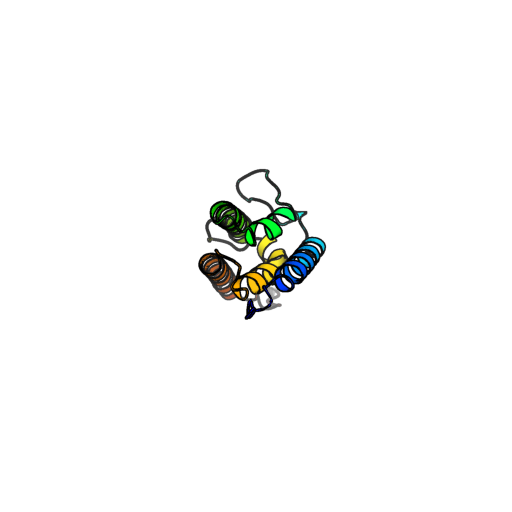 92.62 96 VAL A C 1
ATOM 705 O O . VAL A 1 96 ? -8.916 -4.767 7.164 1.00 92.62 96 VAL A O 1
ATOM 708 N N . ARG A 1 97 ? -9.600 -2.727 6.585 1.00 93.62 97 ARG A N 1
ATOM 709 C CA . ARG A 1 97 ? -10.743 -3.225 5.788 1.00 93.62 97 ARG A CA 1
ATOM 710 C C . ARG A 1 97 ? -10.341 -3.742 4.412 1.00 93.62 97 ARG A C 1
ATOM 712 O O . ARG A 1 97 ? -10.976 -4.655 3.897 1.00 93.62 97 ARG A O 1
ATOM 719 N N . VAL A 1 98 ? -9.272 -3.188 3.850 1.00 96.56 98 VAL A N 1
ATOM 720 C CA . VAL A 1 98 ? -8.771 -3.467 2.494 1.00 96.56 98 VAL A CA 1
ATOM 721 C C . VAL A 1 98 ? -7.701 -4.569 2.463 1.00 96.56 98 VAL A C 1
ATOM 723 O O . VAL A 1 98 ? -6.873 -4.632 1.558 1.00 96.56 98 VAL A O 1
ATOM 726 N N . ARG A 1 99 ? -7.676 -5.457 3.471 1.00 96.81 99 ARG A N 1
ATOM 727 C CA . ARG A 1 99 ? -6.660 -6.526 3.577 1.00 96.81 99 ARG A CA 1
ATOM 728 C C . ARG A 1 99 ? -6.603 -7.439 2.353 1.00 96.81 99 ARG A C 1
ATOM 730 O O . ARG A 1 99 ? -5.483 -7.736 1.941 1.00 96.81 99 ARG A O 1
ATOM 737 N N . PRO A 1 100 ? -7.731 -7.909 1.775 1.00 96.81 100 PRO A N 1
ATOM 738 C CA . PRO A 1 100 ? -7.673 -8.715 0.557 1.00 96.81 100 PRO A CA 1
ATOM 739 C C . PRO A 1 100 ? -6.950 -7.984 -0.579 1.00 96.81 100 PRO A C 1
ATOM 741 O O . PRO A 1 100 ? -6.042 -8.543 -1.183 1.00 96.81 100 PRO A O 1
ATOM 744 N N . GLN A 1 101 ? -7.261 -6.704 -0.785 1.00 97.19 101 GLN A N 1
ATOM 745 C CA . GLN A 1 101 ? -6.654 -5.893 -1.835 1.00 97.19 101 GLN A CA 1
ATOM 746 C C . GLN A 1 101 ? -5.163 -5.623 -1.572 1.00 97.19 101 GLN A C 1
ATOM 748 O O . GLN A 1 101 ? -4.346 -5.625 -2.494 1.00 97.19 101 GLN A O 1
ATOM 753 N N . ILE A 1 102 ? -4.767 -5.440 -0.310 1.00 97.50 102 ILE A N 1
ATOM 754 C CA . ILE A 1 102 ? -3.352 -5.333 0.073 1.00 97.50 102 ILE A CA 1
ATOM 755 C C . ILE A 1 102 ? -2.608 -6.643 -0.210 1.00 97.50 102 ILE A C 1
ATOM 757 O O . ILE A 1 102 ? -1.494 -6.609 -0.732 1.00 97.50 102 ILE A O 1
ATOM 761 N N . LEU A 1 103 ? -3.211 -7.798 0.093 1.00 98.06 103 LEU A N 1
ATOM 762 C CA . LEU A 1 103 ? -2.637 -9.106 -0.237 1.00 98.06 103 LEU A CA 1
ATOM 763 C C . LEU A 1 103 ? -2.489 -9.291 -1.752 1.00 98.06 103 LEU A C 1
ATOM 765 O O . LEU A 1 103 ? -1.471 -9.827 -2.192 1.00 98.06 103 LEU A O 1
ATOM 769 N N . ASP A 1 104 ? -3.439 -8.797 -2.547 1.00 96.19 104 ASP A N 1
ATOM 770 C CA . ASP A 1 104 ? -3.336 -8.799 -4.007 1.00 96.19 104 ASP A CA 1
ATOM 771 C C . ASP A 1 104 ? -2.169 -7.929 -4.495 1.00 96.19 104 ASP A C 1
ATOM 773 O O . ASP A 1 104 ? -1.368 -8.387 -5.316 1.00 96.19 104 ASP A O 1
ATOM 777 N N . THR A 1 105 ? -1.997 -6.722 -3.942 1.00 96.25 105 THR A N 1
ATOM 778 C CA . THR A 1 105 ? -0.831 -5.866 -4.229 1.00 96.25 105 THR A CA 1
ATOM 779 C C . THR A 1 105 ? 0.475 -6.574 -3.862 1.00 96.25 105 THR A C 1
ATOM 781 O O . THR A 1 105 ? 1.392 -6.639 -4.679 1.00 96.25 105 THR A O 1
ATOM 784 N N . LEU A 1 106 ? 0.564 -7.182 -2.676 1.00 96.44 106 LEU A N 1
ATOM 785 C CA . LEU A 1 106 ? 1.740 -7.956 -2.263 1.00 96.44 106 LEU A CA 1
ATOM 786 C C . LEU A 1 106 ? 2.010 -9.139 -3.203 1.00 96.44 106 LEU A C 1
ATOM 788 O O . LEU A 1 106 ? 3.165 -9.435 -3.509 1.00 96.44 106 LEU A O 1
ATOM 792 N N . ALA A 1 107 ? 0.965 -9.799 -3.705 1.00 95.19 107 ALA A N 1
ATOM 793 C CA . ALA A 1 107 ? 1.102 -10.878 -4.673 1.00 95.19 107 ALA A CA 1
ATOM 794 C C . ALA A 1 107 ? 1.620 -10.376 -6.033 1.00 95.19 107 ALA A C 1
ATOM 796 O O . ALA A 1 107 ? 2.440 -11.056 -6.655 1.00 95.19 107 ALA A O 1
ATOM 797 N N . VAL A 1 108 ? 1.184 -9.196 -6.492 1.00 93.31 108 VAL A N 1
ATOM 798 C CA . VAL A 1 108 ? 1.728 -8.530 -7.692 1.00 93.31 108 VAL A CA 1
ATOM 799 C C . VAL A 1 108 ? 3.214 -8.233 -7.502 1.00 93.31 108 VAL A C 1
ATOM 801 O O . VAL A 1 108 ? 4.027 -8.680 -8.314 1.00 93.31 108 VAL A O 1
ATOM 804 N N . LEU A 1 109 ? 3.576 -7.579 -6.396 1.00 92.31 109 LEU A N 1
ATOM 805 C CA . LEU A 1 109 ? 4.964 -7.251 -6.064 1.00 92.31 109 LEU A CA 1
ATOM 806 C C . LEU A 1 109 ? 5.844 -8.502 -5.985 1.00 92.31 109 LEU A C 1
ATOM 808 O O . LEU A 1 109 ? 6.922 -8.543 -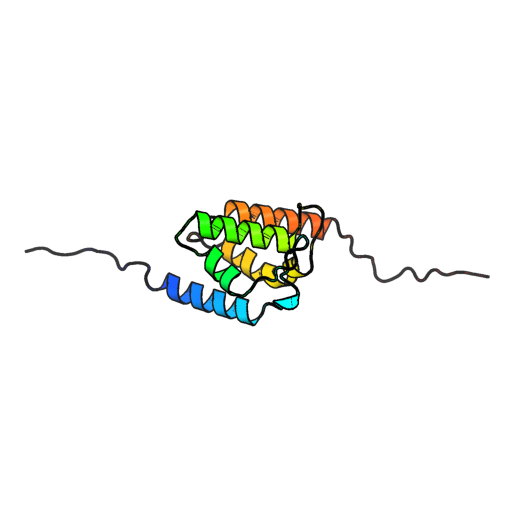6.577 1.00 92.31 109 LEU A O 1
ATOM 812 N N . GLY A 1 110 ? 5.368 -9.556 -5.319 1.00 90.44 110 GLY A N 1
ATOM 813 C CA . GLY A 1 110 ? 6.084 -10.825 -5.209 1.00 90.44 110 GLY A CA 1
ATOM 814 C C . GLY A 1 110 ? 6.302 -11.503 -6.563 1.00 90.44 110 GLY A C 1
ATOM 815 O O . GLY A 1 110 ? 7.406 -11.968 -6.849 1.00 90.44 110 GLY A O 1
ATOM 816 N N . ARG A 1 111 ? 5.286 -11.534 -7.437 1.00 89.00 111 ARG A N 1
ATOM 817 C CA . ARG A 1 111 ? 5.429 -12.083 -8.799 1.00 89.00 111 ARG A CA 1
ATOM 818 C C . ARG A 1 111 ? 6.443 -11.295 -9.619 1.00 89.00 111 ARG A C 1
ATOM 820 O O . ARG A 1 111 ? 7.303 -11.904 -10.252 1.00 89.00 111 ARG A O 1
ATOM 827 N N . ALA A 1 112 ? 6.358 -9.971 -9.596 1.00 84.94 112 ALA A N 1
ATOM 828 C CA . ALA A 1 112 ? 7.257 -9.119 -10.358 1.00 84.94 112 ALA A CA 1
ATOM 829 C C . ALA A 1 112 ? 8.702 -9.185 -9.833 1.00 84.94 112 ALA A C 1
ATOM 831 O O . ALA A 1 112 ? 9.631 -9.329 -10.626 1.00 84.94 112 ALA A O 1
ATOM 832 N N . GLY A 1 113 ? 8.896 -9.203 -8.510 1.00 81.00 113 GLY A N 1
ATOM 833 C CA . GLY A 1 113 ? 10.201 -9.427 -7.885 1.00 81.00 113 GLY A CA 1
ATOM 834 C C . GLY A 1 113 ? 10.807 -10.790 -8.237 1.00 81.00 113 GLY A C 1
ATOM 835 O O . GLY A 1 113 ? 11.990 -10.872 -8.545 1.00 81.00 113 GLY A O 1
ATOM 836 N N . ASN A 1 114 ? 9.998 -11.853 -8.285 1.00 83.06 114 ASN A N 1
ATOM 837 C CA . ASN A 1 114 ? 10.458 -13.182 -8.708 1.00 83.06 114 ASN A CA 1
ATOM 838 C C . ASN A 1 114 ? 10.791 -13.253 -10.211 1.00 83.06 114 ASN A C 1
ATOM 840 O O . ASN A 1 114 ? 11.676 -14.009 -10.616 1.00 83.06 114 ASN A O 1
ATOM 844 N N . ALA A 1 115 ? 10.078 -12.491 -11.046 1.00 81.62 115 ALA A N 1
ATOM 845 C CA . ALA A 1 115 ? 10.334 -12.399 -12.483 1.00 81.62 115 ALA A CA 1
ATOM 846 C C . ALA A 1 115 ? 11.588 -11.570 -12.804 1.00 81.62 115 ALA A C 1
ATOM 848 O O . ALA A 1 115 ? 12.274 -11.843 -13.796 1.00 81.62 115 ALA A O 1
ATOM 849 N N . ALA A 1 116 ? 11.923 -10.597 -11.952 1.00 71.50 116 ALA A N 1
ATOM 850 C CA . ALA A 1 116 ? 13.187 -9.882 -11.981 1.00 71.50 116 ALA A CA 1
ATOM 851 C C . ALA A 1 116 ? 14.319 -10.847 -11.593 1.00 71.50 116 ALA A C 1
ATOM 853 O O . ALA A 1 116 ? 14.745 -10.922 -10.443 1.00 71.50 116 ALA A O 1
ATOM 854 N N . ARG A 1 117 ? 14.810 -11.634 -12.562 1.00 59.88 117 ARG A N 1
ATOM 855 C CA . ARG A 1 117 ? 16.028 -12.437 -12.384 1.00 59.88 117 ARG A CA 1
ATOM 856 C C . ARG A 1 117 ? 17.093 -11.554 -11.729 1.00 59.88 117 ARG A C 1
ATOM 858 O O . ARG A 1 117 ? 17.338 -10.464 -12.252 1.00 59.88 117 ARG A O 1
ATOM 865 N N . PRO A 1 118 ? 17.805 -12.027 -10.689 1.00 54.44 118 PRO A N 1
ATOM 866 C CA . PRO A 1 118 ? 19.062 -11.403 -10.340 1.00 54.44 118 PRO A CA 1
ATOM 867 C C . PRO A 1 118 ? 19.911 -11.477 -11.605 1.00 54.44 118 PRO A C 1
ATOM 869 O O . PRO A 1 118 ? 20.256 -12.569 -12.070 1.00 54.44 118 PRO A O 1
ATOM 872 N N . THR A 1 119 ? 20.214 -10.338 -12.220 1.00 50.56 119 THR A N 1
ATOM 873 C CA . THR A 1 119 ? 21.338 -10.287 -13.143 1.00 50.56 119 THR A CA 1
ATOM 874 C C . THR A 1 119 ? 22.530 -10.729 -12.316 1.00 50.56 119 THR A C 1
ATOM 876 O O . THR A 1 119 ? 22.973 -9.992 -11.436 1.00 50.56 119 THR A O 1
ATOM 879 N N . ALA A 1 120 ? 22.988 -11.966 -12.522 1.00 46.69 120 ALA A N 1
ATOM 880 C CA . ALA A 1 120 ? 24.191 -12.455 -11.875 1.00 46.69 120 ALA A CA 1
ATOM 881 C C . ALA A 1 120 ? 25.283 -11.388 -12.054 1.00 46.69 120 ALA A C 1
ATOM 883 O O . ALA A 1 120 ? 25.455 -10.899 -13.180 1.00 46.69 120 ALA A O 1
ATOM 884 N N . PRO A 1 121 ? 26.010 -10.987 -10.997 1.00 49.16 121 PRO A N 1
ATOM 885 C CA . PRO A 1 121 ? 27.149 -10.116 -11.191 1.00 49.16 121 PRO A CA 1
ATOM 886 C C . PRO A 1 121 ? 28.168 -10.886 -12.037 1.00 49.16 121 PRO A C 1
ATOM 888 O O . PRO A 1 121 ? 28.799 -11.833 -11.577 1.00 49.16 121 PRO A O 1
ATOM 891 N N . GLY A 1 122 ? 28.294 -10.492 -13.305 1.00 51.75 122 GLY A N 1
ATOM 892 C CA . GLY A 1 122 ? 29.347 -10.957 -14.199 1.00 51.75 122 GLY A CA 1
ATOM 893 C C . GLY A 1 122 ? 28.884 -11.808 -15.379 1.00 51.75 122 GLY A C 1
ATOM 894 O O . GLY A 1 122 ? 28.919 -13.033 -15.353 1.00 51.75 122 GLY A O 1
ATOM 895 N N . ARG A 1 123 ? 28.720 -11.152 -16.525 1.00 43.78 123 ARG A N 1
ATOM 896 C CA . ARG A 1 123 ? 29.580 -11.495 -17.661 1.00 43.78 123 ARG A CA 1
ATOM 897 C C . ARG A 1 123 ? 30.259 -10.214 -18.108 1.00 43.78 123 ARG A C 1
ATOM 899 O O . ARG A 1 123 ? 29.682 -9.433 -18.858 1.00 43.78 123 ARG A O 1
ATOM 906 N N . LYS A 1 124 ? 31.510 -10.006 -17.672 1.00 47.94 124 LYS A N 1
ATOM 907 C CA . LYS A 1 124 ? 32.435 -9.233 -18.505 1.00 47.94 124 LYS A CA 1
ATOM 908 C C . LYS A 1 124 ? 32.338 -9.869 -19.887 1.00 47.94 124 LYS A C 1
ATOM 910 O O . LYS A 1 124 ? 32.590 -11.067 -20.021 1.00 47.94 124 LYS A O 1
ATOM 915 N N . ARG A 1 125 ? 31.905 -9.102 -20.888 1.00 44.41 125 ARG A N 1
ATOM 916 C CA . ARG A 1 125 ? 32.095 -9.480 -22.286 1.00 44.41 125 ARG A CA 1
ATOM 917 C C . ARG A 1 125 ? 33.604 -9.597 -22.475 1.00 44.41 125 ARG A C 1
ATOM 919 O O . ARG A 1 125 ? 34.288 -8.604 -22.680 1.00 44.41 125 ARG A O 1
ATOM 926 N N . GLY A 1 126 ? 34.122 -10.810 -22.308 1.00 48.94 126 GLY A N 1
ATOM 927 C CA . GLY A 1 126 ? 35.422 -11.180 -22.827 1.00 48.94 126 GLY A CA 1
ATOM 928 C C . GLY A 1 126 ? 35.336 -11.051 -24.338 1.00 48.94 126 GLY A C 1
ATOM 929 O O . GLY A 1 126 ? 34.674 -11.857 -24.986 1.00 48.94 126 GLY A O 1
ATOM 930 N N . GLY A 1 127 ? 35.940 -9.998 -24.873 1.00 42.03 127 GLY A N 1
ATOM 931 C CA . GLY A 1 127 ? 36.271 -9.890 -26.283 1.00 42.03 127 GLY A CA 1
ATOM 932 C C . GLY A 1 127 ? 37.749 -10.202 -26.435 1.00 42.03 127 GLY A C 1
ATOM 933 O O . GLY A 1 127 ? 38.585 -9.374 -26.097 1.00 42.03 127 GLY A O 1
ATOM 934 N N . TRP A 1 128 ? 38.052 -11.414 -26.891 1.00 43.66 128 TRP A N 1
ATOM 935 C CA . TRP A 1 128 ? 39.336 -11.739 -27.499 1.00 43.66 128 TRP A CA 1
ATOM 936 C C . TRP A 1 128 ? 39.335 -11.209 -28.935 1.00 43.66 128 TRP A C 1
ATOM 938 O O . TRP A 1 128 ? 38.531 -11.684 -29.738 1.00 43.66 128 TRP A O 1
ATOM 948 N N . ARG A 1 129 ? 40.229 -10.267 -29.236 1.00 48.25 129 ARG A N 1
ATOM 949 C CA . ARG A 1 129 ? 41.242 -10.266 -30.312 1.00 48.25 129 ARG A CA 1
ATOM 950 C C . ARG A 1 129 ? 41.746 -8.851 -30.553 1.00 48.25 129 ARG A C 1
ATOM 952 O O . ARG A 1 129 ? 40.908 -7.928 -30.559 1.00 48.25 129 ARG A O 1
#

pLDDT: mean 81.48, std 18.64, range [38.28, 98.06]

Sequence (129 aa):
MSGAGRGPGREGGRGVDAELSARFAAEVDWSKVVDPYTPWQHGPDLLERVWSPDARTADDAHADLHVACCGDGSSVLPAAVEVLPFLVRAAGDPDVRVRPQILDTLAVLGRAGNAARPTAPGRKRGGWR

Foldseek 3Di:
DDDDDPPDDPPPPVVVLVVVLVVLQVQFPQVLQAQPVDRDGDHSVLLVQQLDPDPVSNVVSLVSLLRSQQNVLPAGGPSCVSCVVSLVVLLVDPSRPCNVSSVVSVVSVVVRVVVPPPPPPDDPPPDDD

Secondary structure (DSSP, 8-state):
------PPPSHHHHHHHHHHHHHHHHHS-GGG-B-TTSSPBP-THHHHHHT-SSHHHHHHHHHHHHHHHHTTTT---HHHHHHHHHHHHHHH-TT-TTHHHHHHHHHHHHHHHHHS----S--------

Radius of gyration: 19.87 Å; chains: 1; bounding box: 70×28×73 Å